Protein AF-A0A1T4YNN3-F1 (afdb_monomer)

Nearest PDB structures (foldseek):
  5x87-assembly1_B  TM=3.270E-01  e=7.327E-01  Klebsiella pneumoniae
  2odm-assembly1_A  TM=3.969E-01  e=1.858E+00  Staphylococcus aureus subsp. aureus MW2
  6ivm-assembly1_D  TM=3.379E-01  e=1.199E+00  Klebsiella pneumoniae

Foldseek 3Di:
DVLVVLLQVCQLPPLLVVDDPVSVVQLVVVCVVPVGSSSVVPDFPLSSLLCLLVCLDLVNADPDPVVSVVSLCVSVVSLVVCVVVVSDDPVSSVSSVVSNVVSVPDPNPPPDDD

Solvent-accessible surface area (backbone atoms only — not comparable to full-atom values): 6757 Å² total; per-residue (Å²): 128,65,63,60,59,50,51,55,45,44,47,67,67,54,46,50,82,73,49,54,74,68,57,39,52,52,52,58,53,45,42,75,79,47,75,68,65,49,54,74,71,74,46,56,60,52,62,51,46,70,49,45,52,62,58,65,35,77,95,60,46,56,91,52,68,66,63,36,50,52,48,50,52,50,48,53,50,50,51,48,49,39,47,76,69,67,56,36,54,72,68,58,49,53,53,39,52,56,48,41,54,55,55,71,70,51,73,79,80,76,72,79,83,125

Radius of gyration: 15.08 Å; Cα contacts (8 Å, |Δi|>4): 78; chains: 1; bounding box: 35×29×48 Å

Sequence (114 aa):
MYIDKRLRRYLESDVPGRLCGECNALIAAERQFNPYDVVARLFDARVLLANLPGFLMPDHLPADALPRRTQFEVVRGLGRMLAEDDLVCEGDYRAFEAALARVVQRPPNRGRRR

pLDDT: mean 88.68, std 12.69, range [43.22, 97.38]

Structure (mmCIF, N/CA/C/O backbone):
data_AF-A0A1T4YNN3-F1
#
_entry.id   AF-A0A1T4YNN3-F1
#
loop_
_atom_site.group_PDB
_atom_site.id
_atom_site.type_symbol
_atom_site.label_atom_id
_atom_site.label_alt_id
_atom_site.label_comp_id
_atom_site.label_asym_id
_atom_site.label_entity_id
_atom_site.label_seq_id
_atom_site.pdbx_PDB_ins_code
_atom_site.Cartn_x
_atom_site.Cartn_y
_atom_site.Cartn_z
_atom_site.occupancy
_atom_site.B_iso_or_equiv
_atom_site.auth_seq_id
_atom_site.auth_comp_id
_atom_site.auth_asym_id
_atom_site.auth_atom_id
_atom_site.pdbx_PDB_model_num
ATOM 1 N N . MET A 1 1 ? 11.167 12.376 -6.708 1.00 61.00 1 MET A N 1
ATOM 2 C CA . MET A 1 1 ? 9.741 12.676 -6.425 1.00 61.00 1 MET A CA 1
ATOM 3 C C . MET A 1 1 ? 8.730 12.008 -7.389 1.00 61.00 1 MET A C 1
ATOM 5 O O . MET A 1 1 ? 7.575 12.408 -7.415 1.00 61.00 1 MET A O 1
ATOM 9 N N . TYR A 1 2 ? 9.115 10.982 -8.171 1.00 83.12 2 TYR A N 1
ATOM 10 C CA . TYR A 1 2 ? 8.216 10.270 -9.109 1.00 83.12 2 TYR A CA 1
ATOM 11 C C . TYR A 1 2 ? 7.593 8.994 -8.510 1.00 83.12 2 TYR A C 1
ATOM 13 O O . TYR A 1 2 ? 6.435 8.684 -8.777 1.00 83.12 2 TYR A O 1
ATOM 21 N N . ILE A 1 3 ? 8.343 8.281 -7.662 1.00 86.81 3 ILE A N 1
ATOM 22 C CA . ILE A 1 3 ? 7.880 7.043 -7.018 1.00 86.81 3 ILE A CA 1
ATOM 23 C C . ILE A 1 3 ? 6.781 7.309 -5.982 1.00 86.81 3 ILE A C 1
ATOM 25 O O . ILE A 1 3 ? 5.809 6.570 -5.966 1.00 86.81 3 ILE A O 1
ATOM 29 N N . ASP A 1 4 ? 6.868 8.394 -5.205 1.00 88.38 4 ASP A N 1
ATOM 30 C CA . ASP A 1 4 ? 5.817 8.800 -4.253 1.00 88.38 4 ASP A CA 1
ATOM 31 C C . ASP A 1 4 ? 4.452 8.984 -4.943 1.00 88.38 4 ASP A C 1
ATOM 33 O O . ASP A 1 4 ? 3.476 8.339 -4.572 1.00 88.38 4 ASP A O 1
ATOM 37 N N . LYS A 1 5 ? 4.395 9.753 -6.041 1.00 90.62 5 LYS A N 1
ATOM 38 C CA . LYS A 1 5 ? 3.157 9.924 -6.824 1.00 90.62 5 LYS A CA 1
ATOM 39 C C . LYS A 1 5 ? 2.599 8.598 -7.349 1.00 90.62 5 LYS A C 1
ATOM 41 O O . LYS A 1 5 ? 1.384 8.426 -7.412 1.00 90.62 5 LYS A O 1
ATOM 46 N N . ARG A 1 6 ? 3.471 7.665 -7.748 1.00 92.44 6 ARG A N 1
ATOM 47 C CA . ARG A 1 6 ? 3.060 6.325 -8.199 1.00 92.44 6 ARG A CA 1
ATOM 48 C C . ARG A 1 6 ? 2.545 5.469 -7.051 1.00 92.44 6 ARG A C 1
ATOM 50 O O . ARG A 1 6 ? 1.555 4.776 -7.247 1.00 92.44 6 ARG A O 1
ATOM 57 N N . LEU A 1 7 ? 3.188 5.538 -5.888 1.00 93.88 7 LEU A N 1
ATOM 58 C CA . LEU A 1 7 ? 2.766 4.822 -4.692 1.00 93.88 7 LEU A CA 1
ATOM 59 C C . LEU A 1 7 ? 1.393 5.317 -4.235 1.00 93.88 7 LEU A C 1
ATOM 61 O O . LEU A 1 7 ? 0.491 4.508 -4.070 1.00 93.88 7 LEU A O 1
ATOM 65 N N . ARG A 1 8 ? 1.197 6.636 -4.137 1.00 92.69 8 ARG A N 1
ATOM 66 C CA . ARG A 1 8 ? -0.107 7.236 -3.811 1.00 92.69 8 ARG A CA 1
ATOM 67 C C . ARG A 1 8 ? -1.188 6.817 -4.795 1.00 92.69 8 ARG A C 1
ATOM 69 O O . ARG A 1 8 ? -2.260 6.400 -4.382 1.00 92.69 8 ARG A O 1
ATOM 76 N N . ARG A 1 9 ? -0.888 6.856 -6.099 1.00 93.62 9 ARG A N 1
ATOM 77 C CA . ARG A 1 9 ? -1.821 6.363 -7.118 1.00 93.62 9 ARG A CA 1
ATOM 78 C C . ARG A 1 9 ? -2.181 4.901 -6.875 1.00 93.62 9 ARG A C 1
ATOM 80 O O . ARG A 1 9 ? -3.360 4.609 -6.813 1.00 93.62 9 ARG A O 1
ATOM 87 N N . TYR A 1 10 ? -1.190 4.029 -6.706 1.00 94.69 10 TYR A N 1
ATOM 88 C CA . TYR A 1 10 ? -1.402 2.606 -6.434 1.00 94.69 10 TYR A CA 1
ATOM 89 C C . TYR A 1 10 ? -2.286 2.372 -5.199 1.00 94.69 10 TYR A C 1
ATOM 91 O O . TYR A 1 10 ? -3.220 1.571 -5.254 1.00 94.69 10 TYR A O 1
ATOM 99 N N . LEU A 1 11 ? -2.026 3.098 -4.107 1.00 94.44 11 LEU A N 1
ATOM 100 C CA . LEU A 1 11 ? -2.843 3.027 -2.897 1.00 94.44 11 LEU A CA 1
ATOM 101 C C . LEU A 1 11 ? -4.292 3.445 -3.173 1.00 94.44 11 LEU A C 1
ATOM 103 O O . LEU A 1 11 ? -5.203 2.801 -2.679 1.00 94.44 11 LEU A O 1
ATOM 107 N N . GLU A 1 12 ? -4.526 4.464 -3.997 1.00 93.31 12 GLU A N 1
ATOM 108 C CA . GLU A 1 12 ? -5.879 4.956 -4.280 1.00 93.31 12 GLU A CA 1
ATOM 109 C C . GLU A 1 12 ? -6.631 4.175 -5.370 1.00 93.31 12 GLU A C 1
ATOM 111 O O . GLU A 1 12 ? -7.865 4.133 -5.345 1.00 93.31 12 GLU A O 1
ATOM 116 N N . SER A 1 13 ? -5.936 3.563 -6.334 1.00 91.38 13 SER A N 1
ATOM 117 C CA . SER A 1 13 ? -6.570 2.854 -7.454 1.00 91.38 13 SER A CA 1
ATOM 118 C C . SER A 1 13 ? -6.693 1.350 -7.245 1.00 91.38 13 SER A C 1
ATOM 120 O O . SER A 1 13 ? -7.739 0.782 -7.549 1.00 91.38 13 SER A O 1
ATOM 122 N N . ASP A 1 14 ? -5.649 0.698 -6.736 1.00 92.12 14 ASP A N 1
ATOM 123 C CA . ASP A 1 14 ? -5.534 -0.764 -6.788 1.00 92.12 14 ASP A CA 1
ATOM 124 C C . ASP A 1 14 ? -5.818 -1.432 -5.446 1.00 92.12 14 ASP A C 1
ATOM 126 O O . ASP A 1 14 ? -6.407 -2.514 -5.404 1.00 92.12 14 ASP A O 1
ATOM 130 N N . VAL A 1 15 ? -5.423 -0.796 -4.339 1.00 91.38 15 VAL A N 1
ATOM 131 C CA . VAL A 1 15 ? -5.654 -1.338 -2.993 1.00 91.38 15 VAL A CA 1
ATOM 132 C C . VAL A 1 15 ? -7.141 -1.499 -2.665 1.00 91.38 15 VAL A C 1
ATOM 134 O O . VAL A 1 15 ? -7.478 -2.571 -2.165 1.00 91.38 15 VAL A O 1
ATOM 137 N N . PRO A 1 16 ? -8.058 -0.558 -2.984 1.00 92.25 16 PRO A N 1
ATOM 138 C CA . PRO A 1 16 ? -9.481 -0.729 -2.676 1.00 92.25 16 PRO A CA 1
ATOM 139 C C . PRO A 1 16 ? -10.048 -2.046 -3.233 1.00 92.25 16 PRO A C 1
ATOM 141 O O . PRO A 1 16 ? -10.695 -2.810 -2.518 1.00 92.25 16 PRO A O 1
ATOM 144 N N . GLY A 1 17 ? -9.680 -2.404 -4.470 1.00 87.75 17 GLY A N 1
ATOM 145 C CA . GLY A 1 17 ? -10.107 -3.654 -5.111 1.00 87.75 17 GLY A CA 1
ATOM 146 C C . GLY A 1 17 ? -9.609 -4.940 -4.436 1.00 87.75 17 GLY A C 1
ATOM 147 O O . GLY A 1 17 ? -10.066 -6.025 -4.787 1.00 87.75 17 GLY A O 1
ATOM 148 N N . ARG A 1 18 ? -8.679 -4.839 -3.480 1.00 86.44 18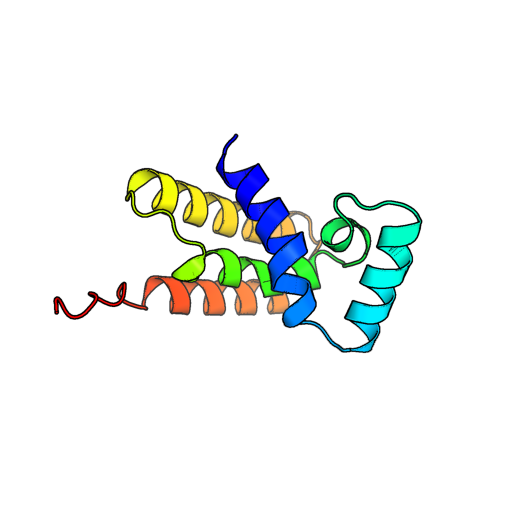 ARG A N 1
ATOM 149 C CA . ARG A 1 18 ? -8.124 -5.962 -2.705 1.00 86.44 18 ARG A CA 1
ATOM 150 C C . ARG A 1 18 ? -8.631 -6.002 -1.265 1.00 86.44 18 ARG A C 1
ATOM 152 O O . ARG A 1 18 ? -8.351 -6.965 -0.554 1.00 86.44 18 ARG A O 1
ATOM 159 N N . LEU A 1 19 ? -9.346 -4.966 -0.832 1.00 88.38 19 LEU A N 1
ATOM 160 C CA . LEU A 1 19 ? -9.941 -4.886 0.494 1.00 88.38 19 LEU A CA 1
ATOM 161 C C . LEU A 1 19 ? -11.354 -5.479 0.508 1.00 88.38 19 LEU A C 1
ATOM 163 O O . LEU A 1 19 ? -11.950 -5.796 -0.522 1.00 88.38 19 LEU A O 1
ATOM 167 N N . CYS A 1 20 ? -11.895 -5.626 1.715 1.00 87.19 20 CYS A N 1
ATOM 168 C CA . CYS A 1 20 ? -13.240 -6.132 1.938 1.00 87.19 20 CYS A CA 1
ATOM 169 C C . CYS A 1 20 ? -14.329 -5.215 1.337 1.00 87.19 20 CYS A C 1
ATOM 171 O O . CYS A 1 20 ? -14.108 -4.026 1.104 1.00 87.19 20 CYS A O 1
ATOM 173 N N . GLY A 1 21 ? -15.534 -5.747 1.105 1.00 88.88 21 GLY A N 1
ATOM 174 C CA . GLY A 1 21 ? -16.653 -4.961 0.561 1.00 88.88 21 GLY A CA 1
ATOM 175 C C . GLY A 1 21 ? -17.025 -3.753 1.432 1.00 88.88 21 GLY A C 1
ATOM 176 O O . GLY A 1 21 ? -17.222 -2.655 0.919 1.00 88.88 21 GLY A O 1
ATOM 177 N N . GLU A 1 22 ? -17.027 -3.927 2.754 1.00 91.44 22 GLU A N 1
ATOM 178 C CA . GLU A 1 22 ? -17.285 -2.851 3.723 1.00 91.44 22 GLU A CA 1
ATOM 179 C C . GLU A 1 22 ? -16.196 -1.769 3.684 1.00 91.44 22 GLU A C 1
ATOM 181 O O . GLU A 1 22 ? -16.487 -0.576 3.698 1.00 91.44 22 GLU A O 1
ATOM 186 N N . CYS A 1 23 ? -14.938 -2.187 3.532 1.00 91.50 23 CYS A N 1
ATOM 187 C CA . CYS A 1 23 ? -13.781 -1.315 3.383 1.00 91.50 23 CYS A CA 1
ATOM 188 C C . CYS A 1 23 ? -13.948 -0.399 2.155 1.00 91.50 23 CYS A C 1
ATOM 190 O O . CYS A 1 23 ? -13.672 0.798 2.212 1.00 91.50 23 CYS A O 1
ATOM 192 N N . ASN A 1 24 ? -14.457 -0.950 1.049 1.00 91.56 24 ASN A N 1
ATOM 193 C CA . ASN A 1 24 ? -14.743 -0.197 -0.171 1.00 91.56 24 ASN A CA 1
ATOM 194 C C . ASN A 1 24 ? -15.902 0.789 -0.011 1.00 91.56 24 ASN A C 1
ATOM 196 O O . ASN A 1 24 ? -15.824 1.902 -0.531 1.00 91.56 24 ASN A O 1
ATOM 200 N N . ALA A 1 25 ? -16.950 0.412 0.724 1.00 92.62 25 ALA A N 1
ATOM 201 C CA . ALA A 1 25 ? -18.041 1.327 1.046 1.00 92.62 25 ALA A CA 1
ATOM 202 C C . ALA A 1 25 ? -17.542 2.517 1.884 1.00 92.62 25 ALA A C 1
ATOM 204 O O . ALA A 1 25 ? -17.896 3.658 1.590 1.00 92.62 25 ALA A O 1
ATOM 205 N N . LEU A 1 26 ? -16.659 2.268 2.858 1.00 93.69 26 LEU A N 1
ATOM 206 C CA . LEU A 1 26 ? -16.047 3.321 3.671 1.00 93.69 26 LEU A CA 1
ATOM 207 C C . LEU A 1 26 ? -15.169 4.263 2.832 1.00 93.69 26 LEU A C 1
ATOM 209 O O . LEU A 1 26 ? -15.295 5.479 2.944 1.00 93.69 26 LEU A O 1
ATOM 213 N N . ILE A 1 27 ? -14.338 3.720 1.936 1.00 94.00 27 ILE A N 1
ATOM 214 C CA . ILE A 1 27 ? -13.539 4.522 0.992 1.00 94.00 27 ILE A CA 1
ATOM 215 C C . ILE A 1 27 ? -14.446 5.383 0.104 1.00 94.00 27 ILE A C 1
ATOM 217 O O . ILE A 1 27 ? -14.165 6.562 -0.111 1.00 94.00 27 ILE A O 1
ATOM 221 N N . ALA A 1 28 ? -15.531 4.809 -0.425 1.00 93.31 28 ALA A N 1
ATOM 222 C CA . ALA A 1 28 ? -16.474 5.534 -1.270 1.00 93.31 28 ALA A CA 1
ATOM 223 C C . ALA A 1 28 ? -17.170 6.671 -0.509 1.00 93.31 28 ALA A C 1
ATOM 225 O O . ALA A 1 28 ? -17.348 7.748 -1.076 1.00 93.31 28 ALA A O 1
ATOM 226 N N . ALA A 1 29 ? -17.520 6.447 0.759 1.00 94.12 29 ALA A N 1
ATOM 227 C CA . ALA A 1 29 ? -18.098 7.466 1.626 1.00 94.12 29 ALA A CA 1
ATOM 228 C C . ALA A 1 29 ? -17.096 8.595 1.918 1.00 94.12 29 ALA A C 1
ATOM 230 O O . ALA A 1 29 ? -17.410 9.758 1.678 1.00 94.12 29 ALA A O 1
ATOM 231 N N . GLU A 1 30 ? -15.870 8.278 2.344 1.00 94.75 30 GLU A N 1
ATOM 232 C CA . GLU A 1 30 ? -14.853 9.299 2.641 1.00 94.75 30 GLU A CA 1
ATOM 233 C C . GLU A 1 30 ? -14.505 10.168 1.435 1.00 94.75 30 GLU A C 1
ATOM 235 O O . GLU A 1 30 ? -14.341 11.380 1.571 1.00 94.75 30 GLU A O 1
ATOM 240 N N . ARG A 1 31 ? -14.474 9.584 0.232 1.00 94.44 31 ARG A N 1
ATOM 241 C CA . ARG A 1 31 ? -14.229 10.333 -1.010 1.00 94.44 31 ARG A CA 1
ATOM 242 C C . ARG A 1 31 ? -15.251 11.438 -1.270 1.00 94.44 31 ARG A C 1
ATOM 244 O O . ARG A 1 31 ? -14.922 12.381 -1.986 1.00 94.44 31 ARG A O 1
ATOM 251 N N . GLN A 1 32 ? -16.458 11.345 -0.706 1.00 94.94 32 GLN A N 1
ATOM 252 C CA . GLN A 1 32 ? -17.467 12.404 -0.810 1.00 94.94 32 GLN A CA 1
ATOM 253 C C . GLN A 1 32 ? -17.103 13.635 0.029 1.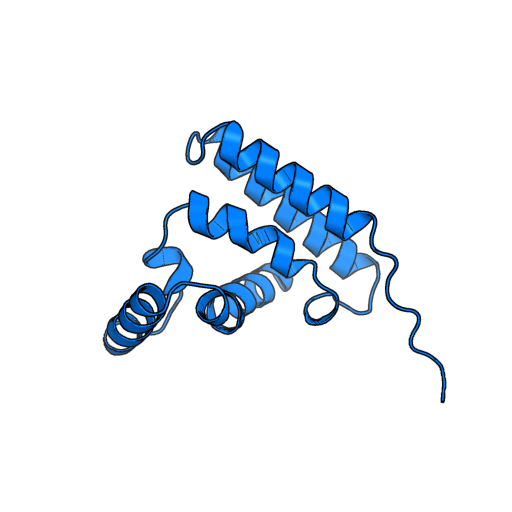00 94.94 32 GLN A C 1
ATOM 255 O O . GLN A 1 32 ? -17.481 14.747 -0.332 1.00 94.94 32 GLN A O 1
ATOM 260 N N . PHE A 1 33 ? -16.354 13.450 1.119 1.00 93.50 33 PHE A N 1
ATOM 261 C CA . PHE A 1 33 ? -15.932 14.527 2.014 1.00 93.50 33 PHE A CA 1
ATOM 262 C C . PHE A 1 33 ? -14.538 15.051 1.665 1.00 93.50 33 PHE A C 1
ATOM 264 O O . PHE A 1 33 ? -14.329 16.262 1.589 1.00 93.50 33 PHE A O 1
ATOM 271 N N . ASN A 1 34 ? -13.577 14.153 1.439 1.00 92.06 34 ASN A N 1
ATOM 272 C CA . ASN A 1 34 ? -12.229 14.491 0.998 1.00 92.06 34 ASN A CA 1
ATOM 273 C C . ASN A 1 34 ? -11.705 13.420 0.026 1.00 92.06 34 ASN A C 1
ATOM 275 O O . ASN A 1 34 ? -11.505 12.278 0.435 1.00 92.06 34 ASN A O 1
ATOM 279 N N . PRO A 1 35 ? -11.434 13.763 -1.246 1.00 89.00 35 PRO A N 1
ATOM 280 C CA . PRO A 1 35 ? -11.037 12.781 -2.251 1.00 89.00 35 PRO A CA 1
ATOM 281 C C . PRO A 1 35 ? -9.549 12.393 -2.211 1.00 89.00 35 PRO A C 1
ATOM 283 O O . PRO A 1 35 ? -9.139 11.529 -2.986 1.00 89.00 35 PRO A O 1
ATOM 286 N N . TYR A 1 36 ? -8.726 13.026 -1.371 1.00 89.75 36 TYR A N 1
ATOM 287 C CA . TYR A 1 36 ? -7.270 12.859 -1.396 1.00 89.75 36 TYR A CA 1
ATOM 288 C C . TYR A 1 36 ? -6.755 11.960 -0.271 1.00 89.75 36 TYR A C 1
ATOM 290 O O . TYR A 1 36 ? -7.172 12.096 0.878 1.00 89.75 36 TYR A O 1
ATOM 298 N N . ASP A 1 37 ? -5.797 11.088 -0.613 1.00 89.94 37 ASP A N 1
ATOM 299 C CA . ASP A 1 37 ? -5.085 10.190 0.311 1.00 89.94 37 ASP A CA 1
ATOM 300 C C . ASP A 1 37 ? -6.025 9.395 1.244 1.00 89.94 37 ASP A C 1
ATOM 302 O O . ASP A 1 37 ? -5.718 9.146 2.412 1.00 89.94 37 ASP A O 1
ATOM 306 N N . VAL A 1 38 ? -7.200 9.017 0.733 1.00 94.00 38 VAL A N 1
ATOM 307 C CA . VAL A 1 38 ? -8.276 8.368 1.489 1.00 94.00 38 VAL A CA 1
ATOM 308 C C . VAL A 1 38 ? -7.809 7.056 2.095 1.00 94.00 38 VAL A C 1
ATOM 310 O O . VAL A 1 38 ? -8.059 6.814 3.273 1.00 94.00 38 VAL A O 1
ATOM 313 N N . VAL A 1 39 ? -7.087 6.232 1.337 1.00 93.19 39 VAL A N 1
ATOM 314 C CA . VAL A 1 39 ? -6.605 4.935 1.830 1.00 93.19 39 VAL A CA 1
ATOM 315 C C . VAL A 1 39 ? -5.566 5.126 2.935 1.00 93.19 39 VAL A C 1
ATOM 317 O O . VAL A 1 39 ? -5.630 4.454 3.958 1.00 93.19 39 VAL A O 1
ATOM 320 N N . ALA A 1 40 ? -4.650 6.083 2.782 1.00 91.25 40 ALA A N 1
ATOM 321 C CA . ALA A 1 40 ? -3.642 6.365 3.805 1.00 91.25 40 ALA A CA 1
ATOM 322 C C . ALA A 1 40 ? -4.232 6.994 5.080 1.00 91.25 40 ALA A C 1
ATOM 324 O O . ALA A 1 40 ? -3.664 6.842 6.156 1.00 91.25 40 ALA A O 1
ATOM 325 N N . ARG A 1 41 ? -5.357 7.707 4.965 1.00 92.62 41 ARG A N 1
ATOM 326 C CA . ARG A 1 41 ? -6.079 8.300 6.100 1.00 92.62 41 ARG A CA 1
ATOM 327 C C . ARG A 1 41 ? -6.964 7.302 6.842 1.00 92.62 41 ARG A C 1
ATOM 329 O O . ARG A 1 41 ? -7.100 7.410 8.054 1.00 92.62 41 ARG A O 1
ATOM 336 N N . LEU A 1 42 ? -7.630 6.411 6.108 1.00 94.12 42 LEU A N 1
ATOM 337 C CA . LEU A 1 42 ? -8.634 5.502 6.663 1.00 94.12 42 LEU A CA 1
ATOM 338 C C . LEU A 1 42 ? -8.034 4.270 7.323 1.00 94.12 42 LEU A C 1
ATOM 340 O O . LEU A 1 42 ? -8.612 3.748 8.274 1.00 94.12 42 LEU A O 1
ATOM 344 N N . PHE A 1 43 ? -6.933 3.767 6.775 1.00 93.31 43 PHE A N 1
ATOM 345 C CA . PHE A 1 43 ? -6.383 2.488 7.185 1.00 93.31 43 PHE A CA 1
ATOM 346 C C . PHE A 1 43 ? -5.094 2.664 7.972 1.00 93.31 43 PHE A C 1
ATOM 348 O O . PHE A 1 43 ? -4.298 3.567 7.721 1.00 93.31 43 PHE A O 1
ATOM 355 N N . ASP A 1 44 ? -4.900 1.764 8.929 1.00 93.12 44 ASP A N 1
ATOM 356 C CA . ASP A 1 44 ? -3.717 1.747 9.771 1.00 93.12 44 ASP A CA 1
ATOM 357 C C . ASP A 1 44 ? -2.452 1.309 9.009 1.00 93.12 44 ASP A C 1
ATOM 359 O O . ASP A 1 44 ? -2.477 0.815 7.873 1.00 93.12 44 ASP A O 1
ATOM 363 N N . ALA A 1 45 ? -1.310 1.472 9.676 1.00 94.38 45 ALA A N 1
ATOM 364 C CA . ALA A 1 45 ? -0.008 1.089 9.148 1.00 94.38 45 ALA A CA 1
ATOM 365 C C . ALA A 1 45 ? 0.070 -0.396 8.762 1.00 94.38 45 ALA A C 1
ATOM 367 O O . ALA A 1 45 ? 0.771 -0.738 7.810 1.00 94.38 45 ALA A O 1
ATOM 368 N N . ARG A 1 46 ? -0.668 -1.279 9.445 1.00 94.94 46 ARG A N 1
ATOM 369 C CA . ARG A 1 46 ? -0.674 -2.720 9.173 1.00 94.94 46 ARG A CA 1
ATOM 370 C C . ARG A 1 46 ? -1.326 -3.030 7.830 1.00 94.94 46 ARG A C 1
ATOM 372 O O . ARG A 1 46 ? -0.767 -3.793 7.038 1.00 94.94 46 ARG A O 1
ATOM 379 N N . VAL A 1 47 ? -2.474 -2.424 7.537 1.00 93.31 47 VAL A N 1
ATOM 380 C CA . VAL A 1 47 ? -3.148 -2.574 6.238 1.00 93.31 47 VAL A CA 1
ATOM 381 C C . VAL A 1 47 ? -2.288 -1.998 5.117 1.00 93.31 47 VAL A C 1
ATOM 383 O O . VAL A 1 47 ? -2.159 -2.624 4.058 1.00 93.31 47 VAL A O 1
ATOM 386 N N . LEU A 1 48 ? -1.661 -0.839 5.341 1.00 93.94 48 LEU A N 1
ATOM 387 C CA . LEU A 1 48 ? -0.754 -0.237 4.365 1.00 93.94 48 LEU A CA 1
ATOM 388 C C . LEU A 1 48 ? 0.450 -1.152 4.103 1.00 93.94 48 LEU A C 1
ATOM 390 O O . LEU A 1 48 ? 0.712 -1.488 2.945 1.00 93.94 48 LEU A O 1
ATOM 394 N N . LEU A 1 49 ? 1.113 -1.638 5.158 1.00 96.38 49 LEU A N 1
ATOM 395 C CA . LEU A 1 49 ? 2.247 -2.560 5.079 1.00 96.38 49 LEU A CA 1
ATOM 396 C C . LEU A 1 49 ? 1.899 -3.826 4.288 1.00 96.38 49 LEU A C 1
ATOM 398 O O . LEU A 1 49 ? 2.642 -4.210 3.384 1.00 96.38 49 LEU A O 1
ATOM 402 N N . ALA A 1 50 ? 0.754 -4.448 4.575 1.00 95.44 50 ALA A N 1
ATOM 403 C CA . ALA A 1 50 ? 0.314 -5.667 3.898 1.00 95.44 50 ALA A CA 1
ATOM 404 C C . ALA A 1 50 ? 0.119 -5.475 2.381 1.00 95.44 50 ALA A C 1
ATOM 406 O O . ALA A 1 50 ? 0.287 -6.416 1.603 1.00 95.44 50 ALA A O 1
ATOM 407 N N . ASN A 1 51 ? -0.203 -4.255 1.945 1.00 95.31 51 ASN A N 1
ATOM 408 C CA . ASN A 1 51 ? -0.447 -3.933 0.541 1.00 95.31 51 ASN A CA 1
ATOM 409 C C . ASN A 1 51 ? 0.786 -3.395 -0.199 1.00 95.31 51 ASN A C 1
ATOM 411 O O . ASN A 1 51 ? 0.804 -3.427 -1.434 1.00 95.31 51 ASN A O 1
ATOM 415 N N . LEU A 1 52 ? 1.826 -2.940 0.507 1.00 95.38 52 LEU A N 1
ATOM 416 C CA . LEU A 1 52 ? 3.044 -2.391 -0.098 1.00 95.38 52 LEU A CA 1
ATOM 417 C C . LEU A 1 52 ? 3.743 -3.339 -1.098 1.00 95.38 52 LEU A C 1
ATOM 419 O O . LEU A 1 52 ? 4.114 -2.866 -2.176 1.00 95.38 52 LEU A O 1
ATOM 423 N N . PRO A 1 53 ? 3.890 -4.660 -0.849 1.00 95.38 53 PRO A N 1
ATOM 424 C CA . PRO A 1 53 ? 4.534 -5.569 -1.803 1.00 95.38 53 PRO A CA 1
ATOM 425 C C . PRO A 1 53 ? 3.827 -5.626 -3.160 1.00 95.38 53 PRO A C 1
ATOM 427 O O . PRO A 1 53 ? 4.465 -5.829 -4.192 1.00 95.38 53 PRO A O 1
ATOM 430 N N . GLY A 1 54 ? 2.512 -5.396 -3.184 1.00 93.81 54 GLY A N 1
ATOM 431 C CA . GLY A 1 54 ? 1.745 -5.357 -4.421 1.00 93.81 54 GLY A CA 1
ATOM 432 C C . GLY A 1 54 ? 2.159 -4.213 -5.350 1.00 93.81 54 GLY A C 1
ATOM 433 O O . GLY A 1 54 ? 2.015 -4.354 -6.560 1.00 93.81 54 GLY A O 1
ATOM 434 N N . PHE A 1 55 ? 2.764 -3.141 -4.830 1.00 95.12 55 PHE A N 1
ATOM 435 C CA . PHE A 1 55 ? 3.325 -2.062 -5.645 1.00 95.12 55 PHE A CA 1
ATOM 436 C C . PHE A 1 55 ? 4.533 -2.519 -6.476 1.00 95.12 55 PHE A C 1
ATOM 438 O O . PHE A 1 55 ? 4.932 -1.840 -7.415 1.00 95.12 55 PHE A O 1
ATOM 445 N N . LEU A 1 56 ? 5.121 -3.675 -6.169 1.00 93.50 56 LEU A N 1
ATOM 446 C CA . LEU A 1 56 ? 6.230 -4.265 -6.920 1.00 93.50 56 LEU A CA 1
ATOM 447 C C . LEU A 1 56 ? 5.764 -5.308 -7.950 1.00 93.50 56 LEU A C 1
ATOM 449 O O . LEU A 1 56 ? 6.591 -5.973 -8.573 1.00 93.50 56 LEU A O 1
ATOM 453 N N . MET A 1 57 ? 4.453 -5.462 -8.147 1.00 90.25 57 MET A N 1
ATOM 454 C CA . MET A 1 57 ? 3.905 -6.352 -9.170 1.00 90.25 57 MET A CA 1
ATOM 455 C C . MET A 1 57 ? 4.185 -5.829 -10.587 1.00 90.25 57 MET A C 1
ATOM 457 O O . MET A 1 57 ? 4.286 -4.615 -10.774 1.00 90.25 57 MET A O 1
ATOM 461 N N . PRO A 1 58 ? 4.274 -6.715 -11.603 1.00 87.75 58 PRO A N 1
ATOM 462 C CA . PRO A 1 58 ? 4.649 -6.343 -12.969 1.00 87.75 58 PRO A CA 1
ATOM 463 C C . PRO A 1 58 ? 3.878 -5.151 -13.549 1.00 87.75 58 PRO A C 1
ATOM 465 O O . PRO A 1 58 ? 4.498 -4.283 -14.157 1.00 87.75 58 PRO A O 1
ATOM 468 N N . ASP A 1 59 ? 2.573 -5.062 -13.287 1.00 88.69 59 ASP A N 1
ATOM 469 C CA . ASP A 1 59 ? 1.699 -3.994 -13.798 1.00 88.69 59 ASP A CA 1
ATOM 470 C C . ASP A 1 59 ? 2.042 -2.604 -13.230 1.00 88.69 59 ASP A C 1
ATOM 472 O O . ASP A 1 59 ? 1.698 -1.574 -13.811 1.00 88.69 59 ASP A O 1
ATOM 476 N N . HIS A 1 60 ? 2.767 -2.558 -12.110 1.00 90.44 60 HIS A N 1
ATOM 477 C CA . HIS A 1 60 ? 3.183 -1.330 -11.435 1.00 90.44 60 HIS A CA 1
ATOM 478 C C . HIS A 1 60 ? 4.689 -1.078 -11.514 1.00 90.44 60 HIS A C 1
ATOM 480 O O . HIS A 1 60 ? 5.153 -0.044 -11.017 1.00 90.44 60 HIS A O 1
ATOM 486 N N . LEU A 1 61 ? 5.470 -1.971 -12.130 1.00 90.00 61 LEU A N 1
ATOM 487 C CA . LEU A 1 61 ? 6.913 -1.799 -12.260 1.00 90.00 61 LEU A CA 1
ATOM 488 C C . LEU A 1 61 ? 7.260 -0.885 -13.449 1.00 90.00 61 LEU A C 1
ATOM 490 O O . LEU A 1 61 ? 6.719 -1.032 -14.542 1.00 90.00 61 LEU A O 1
ATOM 494 N N . PRO A 1 62 ? 8.185 0.074 -13.277 1.00 88.19 62 PRO A N 1
ATOM 495 C CA . PRO A 1 62 ? 8.774 0.796 -14.399 1.00 88.19 62 PRO A CA 1
ATOM 496 C C . PRO A 1 62 ? 9.474 -0.153 -15.385 1.00 88.19 62 PRO A C 1
ATOM 498 O O . PRO A 1 62 ? 10.011 -1.185 -14.986 1.00 88.19 62 PRO A O 1
ATOM 501 N N . ALA A 1 63 ? 9.537 0.215 -16.666 1.00 86.56 63 ALA A N 1
ATOM 502 C CA . ALA A 1 63 ? 10.311 -0.547 -17.650 1.00 86.56 63 ALA A CA 1
ATOM 503 C C . ALA A 1 63 ? 11.824 -0.465 -17.370 1.00 86.56 63 ALA A C 1
ATOM 505 O O . ALA A 1 63 ? 12.550 -1.455 -17.480 1.00 86.56 63 ALA A O 1
ATOM 506 N N . ASP A 1 64 ? 12.294 0.705 -16.938 1.00 87.88 64 ASP A N 1
ATOM 507 C CA . ASP A 1 64 ? 13.709 0.967 -16.694 1.00 87.88 64 ASP A CA 1
ATOM 508 C C . ASP A 1 64 ? 14.208 0.322 -15.395 1.00 87.88 64 ASP A C 1
ATOM 510 O O . ASP A 1 64 ? 13.499 0.221 -14.390 1.00 87.88 64 ASP A O 1
ATOM 514 N N . ALA A 1 65 ? 15.461 -0.135 -15.396 1.00 86.88 65 ALA A N 1
ATOM 515 C CA . ALA A 1 65 ? 16.062 -0.808 -14.241 1.00 86.88 65 ALA A CA 1
ATOM 516 C C . ALA A 1 65 ? 16.256 0.130 -13.035 1.00 86.88 65 ALA A C 1
ATOM 518 O O . ALA A 1 65 ? 16.000 -0.267 -11.899 1.00 86.88 65 ALA A O 1
ATOM 519 N N . LEU A 1 66 ? 16.667 1.380 -13.274 1.00 89.00 66 LEU A N 1
ATOM 520 C CA . LEU A 1 66 ? 16.956 2.336 -12.203 1.00 89.00 66 LEU A CA 1
ATOM 521 C C . LEU A 1 66 ? 15.690 2.721 -11.405 1.00 89.00 66 LEU A C 1
ATOM 523 O O . LEU A 1 66 ? 15.691 2.516 -10.191 1.00 89.00 66 LEU A O 1
ATOM 527 N N . PRO A 1 67 ? 14.579 3.163 -12.027 1.00 89.44 67 PRO A N 1
ATOM 528 C CA . PRO A 1 67 ? 13.335 3.425 -11.305 1.00 89.44 67 PRO A CA 1
ATOM 529 C C .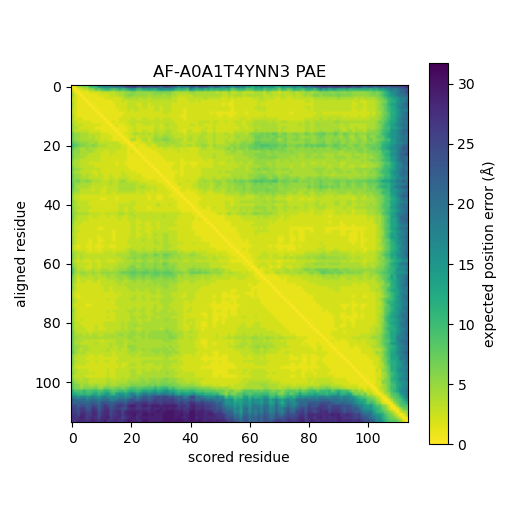 PRO A 1 67 ? 12.750 2.188 -10.614 1.00 89.44 67 PRO A C 1
ATOM 531 O O . PRO A 1 67 ? 12.179 2.326 -9.536 1.00 89.44 67 PRO A O 1
ATOM 534 N N . ARG A 1 68 ? 12.911 0.979 -11.182 1.00 90.50 68 ARG A N 1
ATOM 535 C CA . ARG A 1 68 ? 12.515 -0.274 -10.509 1.00 90.50 68 ARG A CA 1
ATOM 536 C C . ARG A 1 68 ? 13.277 -0.487 -9.210 1.00 90.50 68 ARG A C 1
ATOM 538 O O . ARG A 1 68 ? 12.663 -0.783 -8.190 1.00 90.50 68 ARG A O 1
ATOM 545 N N . ARG A 1 69 ? 14.599 -0.296 -9.237 1.00 90.94 69 ARG A N 1
ATOM 546 C CA . ARG A 1 69 ? 15.429 -0.382 -8.033 1.00 90.94 69 ARG A CA 1
ATOM 547 C C . ARG A 1 69 ? 15.001 0.656 -7.000 1.00 90.94 69 ARG A C 1
ATOM 549 O O . ARG A 1 69 ? 14.808 0.303 -5.846 1.00 90.94 69 ARG A O 1
ATOM 556 N N . THR A 1 70 ? 14.785 1.907 -7.408 1.00 92.75 70 THR A N 1
ATOM 557 C CA . THR A 1 70 ? 14.287 2.948 -6.495 1.00 92.75 70 THR A CA 1
ATOM 558 C C . THR A 1 70 ? 12.942 2.566 -5.881 1.00 92.75 70 THR A C 1
ATOM 560 O O . THR A 1 70 ? 12.750 2.749 -4.686 1.00 92.75 70 THR A O 1
ATOM 563 N N . GLN A 1 71 ? 12.021 2.012 -6.669 1.00 94.12 71 GLN A N 1
ATOM 564 C CA . GLN A 1 71 ? 10.720 1.561 -6.177 1.00 94.12 71 GLN A CA 1
ATOM 565 C C . GLN A 1 71 ? 10.855 0.451 -5.130 1.00 94.12 71 GLN A C 1
ATOM 567 O O . GLN A 1 71 ? 10.193 0.509 -4.097 1.00 94.12 71 GLN A O 1
ATOM 572 N N . PHE A 1 72 ? 11.748 -0.513 -5.3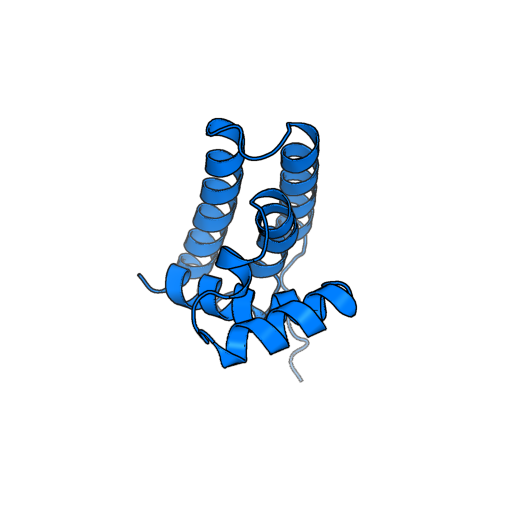65 1.00 94.25 72 PHE A N 1
ATOM 573 C CA . PHE A 1 72 ? 12.062 -1.567 -4.402 1.00 94.25 72 PHE A CA 1
ATOM 574 C C . PHE A 1 72 ? 12.621 -1.008 -3.087 1.00 94.25 72 PHE A C 1
ATOM 576 O O . PHE A 1 72 ? 12.100 -1.330 -2.022 1.00 94.25 72 PHE A O 1
ATOM 583 N N . GLU A 1 73 ? 13.629 -0.134 -3.154 1.00 94.56 73 GLU A N 1
ATOM 584 C CA . GLU A 1 73 ? 14.229 0.468 -1.953 1.00 94.56 73 GLU A CA 1
ATOM 585 C C . GLU A 1 73 ? 13.222 1.321 -1.172 1.00 94.56 73 GLU A C 1
ATOM 587 O O . GLU A 1 73 ? 13.231 1.300 0.054 1.00 94.56 73 GLU A O 1
ATOM 592 N N . VAL A 1 74 ? 12.314 2.027 -1.858 1.00 94.88 74 VAL A N 1
ATOM 593 C CA . VAL A 1 74 ? 11.231 2.777 -1.201 1.00 94.88 74 VAL A CA 1
ATOM 594 C C . VAL A 1 74 ? 10.302 1.836 -0.443 1.00 94.88 74 VAL A C 1
ATOM 596 O O . VAL A 1 74 ? 10.017 2.087 0.722 1.00 94.88 74 VAL A O 1
ATOM 599 N N . VAL A 1 75 ? 9.849 0.745 -1.066 1.00 95.88 75 VAL A N 1
ATOM 600 C CA . VAL A 1 75 ? 8.961 -0.216 -0.398 1.00 95.88 75 VAL A CA 1
ATOM 601 C C . VAL A 1 75 ? 9.646 -0.835 0.819 1.00 95.88 75 VAL A C 1
ATOM 603 O O . VAL A 1 75 ? 9.063 -0.856 1.901 1.00 95.88 75 VAL A O 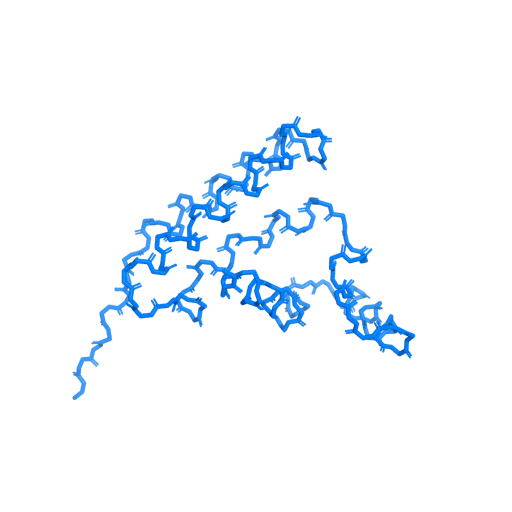1
ATOM 606 N N . ARG A 1 76 ? 10.891 -1.294 0.661 1.00 96.00 76 ARG A N 1
ATOM 607 C CA . ARG A 1 76 ? 11.677 -1.879 1.752 1.00 96.00 76 ARG A CA 1
ATOM 608 C C . ARG A 1 76 ? 11.910 -0.876 2.885 1.00 96.00 76 ARG A C 1
ATOM 610 O O . ARG A 1 76 ? 11.739 -1.221 4.050 1.00 96.00 76 ARG A O 1
ATOM 617 N N . GLY A 1 77 ? 12.274 0.359 2.545 1.00 96.44 77 GLY A N 1
ATOM 618 C CA . GLY A 1 77 ? 12.506 1.432 3.508 1.00 96.44 77 GLY A CA 1
ATOM 619 C C . GLY A 1 77 ? 11.250 1.804 4.292 1.00 96.44 77 GLY A C 1
ATOM 620 O O . GLY A 1 77 ? 11.325 1.950 5.506 1.00 96.44 77 GLY A O 1
ATOM 621 N N . LEU A 1 78 ? 10.093 1.886 3.627 1.00 95.69 78 LEU A N 1
ATOM 622 C CA . LEU A 1 78 ? 8.811 2.133 4.293 1.00 95.69 78 LEU A CA 1
ATOM 623 C C . LEU A 1 78 ? 8.440 0.996 5.244 1.00 95.69 78 LEU A C 1
ATOM 625 O O . LEU A 1 78 ? 8.070 1.260 6.380 1.00 95.69 78 LEU A O 1
ATOM 629 N N . GLY A 1 79 ? 8.574 -0.262 4.816 1.00 96.44 79 GLY A N 1
ATOM 630 C CA . GLY A 1 79 ? 8.272 -1.393 5.693 1.00 96.44 79 GLY A CA 1
ATOM 631 C C . GLY A 1 79 ? 9.156 -1.423 6.939 1.00 96.44 79 GLY A C 1
ATOM 632 O O . GLY A 1 79 ? 8.657 -1.648 8.037 1.00 96.44 79 GLY A O 1
ATOM 633 N N . ARG A 1 80 ? 10.452 -1.127 6.775 1.00 96.88 80 ARG A N 1
ATOM 634 C CA . ARG A 1 80 ? 11.395 -1.007 7.891 1.00 96.88 80 ARG A CA 1
ATOM 635 C C . ARG A 1 80 ? 11.032 0.144 8.831 1.00 96.88 80 ARG A C 1
ATOM 637 O O . ARG A 1 80 ? 10.989 -0.079 10.030 1.00 96.88 80 ARG A O 1
ATOM 644 N N . MET A 1 81 ? 10.738 1.327 8.290 1.00 96.94 81 MET A N 1
ATOM 645 C CA . MET A 1 81 ? 10.314 2.497 9.071 1.00 96.94 81 MET A CA 1
ATOM 646 C C . MET A 1 81 ? 9.092 2.175 9.935 1.00 96.94 81 MET A C 1
ATOM 648 O O . MET A 1 81 ? 9.112 2.427 11.130 1.00 96.94 81 MET A O 1
ATOM 652 N N . LEU A 1 82 ? 8.057 1.553 9.358 1.00 95.56 82 LEU A N 1
ATOM 653 C CA . LEU A 1 82 ? 6.845 1.203 10.107 1.00 95.56 82 LEU A CA 1
ATOM 654 C C . LEU A 1 82 ? 7.128 0.244 11.273 1.00 95.56 82 LEU A C 1
ATOM 656 O O . LEU A 1 82 ? 6.466 0.334 12.303 1.00 95.56 82 LEU A O 1
ATOM 660 N N . ALA A 1 83 ? 8.085 -0.671 11.111 1.00 95.81 83 ALA A N 1
ATOM 661 C CA . ALA A 1 83 ? 8.490 -1.588 12.170 1.00 95.81 83 ALA A CA 1
ATOM 662 C C . ALA A 1 83 ? 9.373 -0.911 13.231 1.00 95.81 83 ALA A C 1
ATOM 664 O O . ALA A 1 83 ? 9.209 -1.188 14.411 1.00 95.81 83 ALA A O 1
ATOM 665 N N . GLU A 1 84 ? 10.300 -0.038 12.825 1.00 96.62 84 GLU A N 1
ATOM 666 C CA . GLU A 1 84 ? 11.182 0.702 13.743 1.00 96.62 84 GLU A CA 1
ATOM 66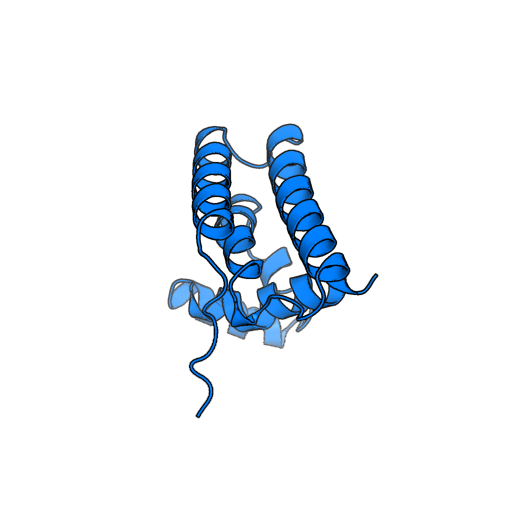7 C C . GLU A 1 84 ? 10.419 1.736 14.586 1.00 96.62 84 GLU A C 1
ATOM 669 O O . GLU A 1 84 ? 10.805 1.982 15.725 1.00 96.62 84 GLU A O 1
ATOM 674 N N . ASP A 1 85 ? 9.323 2.281 14.056 1.00 96.69 85 ASP A N 1
ATOM 675 C CA . ASP A 1 85 ? 8.444 3.229 14.751 1.00 96.69 85 ASP A CA 1
ATOM 676 C C . ASP A 1 85 ? 7.338 2.532 15.583 1.00 96.69 85 ASP A C 1
ATOM 678 O O . ASP A 1 85 ? 6.391 3.188 16.020 1.00 96.69 85 ASP A O 1
ATOM 682 N N . ASP A 1 86 ? 7.412 1.206 15.773 1.00 95.06 86 ASP A N 1
ATOM 683 C CA . ASP A 1 86 ? 6.429 0.382 16.502 1.00 95.06 86 ASP A CA 1
ATOM 684 C C . ASP A 1 86 ? 4.972 0.512 15.987 1.00 95.06 86 ASP A C 1
ATOM 686 O O . ASP A 1 86 ? 4.001 0.255 16.705 1.00 95.06 86 ASP A O 1
ATOM 690 N N . LEU A 1 87 ? 4.787 0.881 14.713 1.00 95.75 87 LEU A N 1
ATOM 691 C CA . LEU A 1 87 ? 3.462 1.034 14.091 1.00 95.75 87 LEU A CA 1
ATOM 692 C C . LEU A 1 87 ? 2.863 -0.296 13.613 1.00 95.75 87 LEU A C 1
ATOM 694 O O . LEU A 1 87 ? 1.681 -0.365 13.270 1.00 95.75 87 LEU A O 1
ATOM 698 N N . VAL A 1 88 ? 3.676 -1.349 13.560 1.00 96.69 88 VAL A N 1
ATOM 699 C CA . VAL A 1 88 ? 3.289 -2.710 13.174 1.00 96.69 88 VAL A CA 1
ATOM 700 C C . VAL A 1 88 ? 4.007 -3.711 14.070 1.00 96.69 88 VAL A C 1
ATOM 702 O O . VAL A 1 88 ? 5.121 -3.459 14.522 1.00 96.69 88 VAL A O 1
ATOM 705 N N . CYS A 1 89 ? 3.397 -4.869 14.325 1.00 96.50 89 CYS A N 1
ATOM 706 C CA . CYS A 1 89 ? 4.061 -5.880 15.144 1.00 96.50 89 CYS A CA 1
ATOM 707 C C . CYS A 1 89 ? 5.115 -6.654 14.336 1.00 96.50 89 CYS A C 1
ATOM 709 O O . CYS A 1 89 ? 5.092 -6.693 13.101 1.00 96.50 89 CYS A O 1
ATOM 711 N N . GLU A 1 90 ? 6.004 -7.363 15.034 1.00 96.00 90 GLU A N 1
ATOM 712 C CA . GLU A 1 90 ? 7.029 -8.198 14.398 1.00 96.00 90 GLU A CA 1
ATOM 713 C C . GLU A 1 90 ? 6.426 -9.235 13.427 1.00 96.00 90 GLU A C 1
ATOM 715 O O . GLU A 1 90 ? 6.995 -9.519 12.370 1.00 96.00 90 GLU A O 1
ATOM 720 N N . GLY A 1 91 ? 5.248 -9.779 13.750 1.00 97.31 91 GLY A N 1
ATOM 721 C CA . GLY A 1 91 ? 4.530 -10.714 12.883 1.00 97.31 91 GLY A CA 1
ATOM 722 C C . GLY A 1 91 ? 4.119 -10.097 11.543 1.00 97.31 91 GLY A C 1
ATOM 723 O O . GLY A 1 91 ? 4.309 -10.726 10.498 1.00 97.31 91 GLY A O 1
ATOM 724 N N . ASP A 1 92 ? 3.624 -8.858 11.559 1.00 96.88 92 ASP A N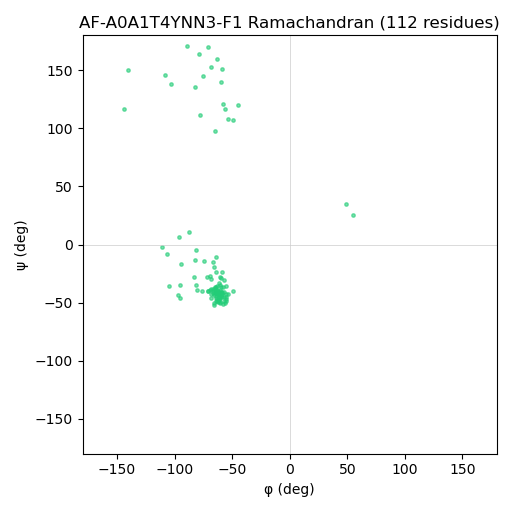 1
ATOM 725 C CA . ASP A 1 92 ? 3.239 -8.126 10.350 1.00 96.88 92 ASP A CA 1
ATOM 726 C C . ASP A 1 92 ? 4.475 -7.822 9.486 1.00 96.88 92 ASP A C 1
ATOM 728 O O . ASP A 1 92 ? 4.461 -8.057 8.274 1.00 96.88 92 ASP A O 1
ATOM 732 N N . TYR A 1 93 ? 5.581 -7.395 10.108 1.00 97.38 93 TYR A N 1
ATOM 733 C CA . TYR A 1 93 ? 6.838 -7.132 9.400 1.00 97.38 93 TYR A CA 1
ATOM 734 C C . TYR A 1 93 ? 7.445 -8.400 8.780 1.00 97.38 93 TYR A C 1
ATOM 736 O O . TYR A 1 93 ? 7.865 -8.394 7.620 1.00 97.38 93 TYR A O 1
ATOM 744 N N . ARG A 1 94 ? 7.422 -9.534 9.492 1.00 97.25 94 ARG A N 1
ATOM 745 C CA . ARG A 1 94 ? 7.868 -10.829 8.943 1.00 97.25 94 ARG A CA 1
ATOM 746 C C . ARG A 1 94 ? 7.015 -11.271 7.751 1.00 97.25 94 ARG A C 1
ATOM 748 O O . ARG A 1 94 ? 7.555 -11.790 6.770 1.00 97.25 94 ARG A O 1
ATOM 755 N N . ALA A 1 95 ? 5.698 -11.067 7.807 1.00 96.88 95 ALA A N 1
ATOM 756 C CA . ALA A 1 95 ? 4.807 -11.368 6.687 1.00 96.88 95 ALA A CA 1
ATOM 757 C C . ALA A 1 95 ? 5.111 -10.482 5.467 1.00 96.88 95 ALA A C 1
ATOM 759 O O . ALA A 1 95 ? 5.149 -10.979 4.335 1.00 96.88 95 ALA A O 1
ATOM 760 N N . PHE A 1 96 ? 5.389 -9.200 5.702 1.00 97.06 96 PHE A N 1
ATOM 761 C CA . PHE A 1 96 ? 5.824 -8.250 4.684 1.00 97.06 96 PHE A CA 1
ATOM 762 C C . PHE A 1 96 ? 7.148 -8.659 4.020 1.00 97.06 96 PHE A C 1
ATOM 764 O O . PHE A 1 96 ? 7.202 -8.753 2.793 1.00 97.06 96 PHE A O 1
ATOM 771 N N . GLU A 1 97 ? 8.183 -8.993 4.794 1.00 96.31 97 GLU A N 1
ATOM 772 C CA . GLU A 1 97 ? 9.475 -9.458 4.263 1.00 96.31 97 GLU A CA 1
ATOM 773 C C . GLU A 1 97 ? 9.317 -10.741 3.430 1.00 96.31 97 GLU A C 1
ATOM 775 O O . GLU A 1 97 ? 9.871 -10.868 2.333 1.00 96.31 97 GLU A O 1
ATOM 780 N N . ALA A 1 98 ? 8.484 -11.679 3.889 1.00 95.31 98 ALA A N 1
ATOM 781 C CA . ALA A 1 98 ? 8.177 -12.888 3.130 1.00 95.31 98 ALA A CA 1
ATOM 782 C C . ALA A 1 98 ? 7.443 -12.580 1.811 1.00 95.31 98 ALA A C 1
ATOM 784 O O . ALA A 1 98 ? 7.665 -13.250 0.798 1.00 95.31 98 ALA A O 1
ATOM 785 N N . ALA A 1 99 ? 6.552 -11.587 1.792 1.00 93.69 99 ALA A N 1
ATOM 786 C CA . ALA A 1 99 ? 5.894 -11.131 0.570 1.00 93.69 99 ALA A CA 1
ATOM 787 C C . ALA A 1 99 ? 6.885 -10.440 -0.380 1.00 93.69 99 ALA A C 1
ATOM 789 O O . ALA A 1 99 ? 6.887 -10.748 -1.574 1.00 93.69 99 ALA A O 1
ATOM 790 N N . LEU A 1 100 ? 7.778 -9.593 0.138 1.00 92.44 100 LEU A N 1
ATOM 791 C CA . LEU A 1 100 ? 8.849 -8.967 -0.636 1.00 92.44 100 LEU A CA 1
ATOM 792 C C . LEU A 1 100 ? 9.754 -9.995 -1.314 1.00 92.44 100 LEU A C 1
ATOM 794 O O . LEU A 1 100 ? 9.981 -9.907 -2.523 1.00 92.44 100 LEU A O 1
ATOM 798 N N . ALA A 1 101 ? 10.218 -11.004 -0.573 1.00 89.88 101 ALA A N 1
ATOM 799 C CA . ALA A 1 101 ? 11.084 -12.053 -1.109 1.00 89.88 101 ALA A CA 1
ATOM 800 C C . ALA A 1 101 ? 10.444 -12.785 -2.303 1.00 89.88 101 ALA A C 1
ATOM 802 O O . ALA A 1 101 ? 11.106 -13.031 -3.314 1.00 89.88 101 ALA A O 1
ATOM 803 N N . ARG A 1 102 ? 9.136 -13.071 -2.232 1.00 87.06 102 ARG A N 1
ATOM 804 C CA . ARG A 1 102 ? 8.389 -13.712 -3.330 1.00 87.06 102 ARG A CA 1
ATOM 805 C C . ARG A 1 102 ? 8.316 -12.840 -4.579 1.00 87.06 102 ARG A C 1
ATOM 807 O O . ARG A 1 102 ? 8.364 -13.367 -5.689 1.00 87.06 102 ARG A O 1
ATOM 814 N N . VAL A 1 103 ? 8.194 -11.524 -4.414 1.00 82.50 103 VAL A N 1
ATOM 815 C CA . VAL A 1 103 ? 8.145 -10.601 -5.553 1.00 82.50 103 VAL A CA 1
ATOM 816 C C . VAL A 1 103 ? 9.508 -10.502 -6.239 1.00 82.50 103 VAL A C 1
ATOM 818 O O . VAL A 1 103 ? 9.563 -10.543 -7.465 1.00 82.50 103 VAL A O 1
ATOM 821 N N . VAL A 1 104 ? 10.608 -10.466 -5.477 1.00 72.19 104 VAL A N 1
ATOM 822 C CA . VAL A 1 104 ? 11.976 -10.435 -6.037 1.00 72.19 104 VAL A CA 1
ATOM 823 C C . VAL A 1 104 ? 12.321 -11.720 -6.794 1.00 72.19 104 VAL A C 1
ATOM 825 O O . VAL A 1 104 ? 12.984 -11.670 -7.828 1.00 72.19 104 VAL A O 1
ATOM 828 N N . GLN A 1 105 ? 11.864 -12.874 -6.306 1.00 66.25 105 GLN A N 1
ATOM 829 C CA . GLN A 1 105 ? 12.135 -14.169 -6.938 1.00 66.25 105 GLN A CA 1
ATOM 830 C C . GLN A 1 105 ? 11.330 -14.411 -8.220 1.00 66.25 105 GLN A C 1
ATOM 832 O O . GLN A 1 105 ? 11.652 -15.330 -8.974 1.00 66.25 105 GLN A O 1
ATOM 837 N N . ARG A 1 106 ? 10.287 -13.619 -8.492 1.00 59.66 106 ARG A N 1
ATOM 838 C CA . ARG A 1 106 ? 9.468 -13.781 -9.695 1.00 59.66 106 ARG A CA 1
ATOM 839 C C . ARG A 1 106 ? 10.228 -13.189 -10.891 1.00 59.66 106 ARG A C 1
ATOM 841 O O . ARG A 1 106 ? 10.384 -11.968 -10.953 1.00 59.66 106 ARG A O 1
ATOM 848 N N . PRO A 1 107 ? 10.708 -13.998 -11.858 1.00 50.19 107 PRO A N 1
ATOM 849 C CA . PRO A 1 107 ? 11.346 -13.443 -13.041 1.00 50.19 107 PRO A CA 1
ATOM 850 C C . PRO A 1 107 ? 10.334 -12.548 -13.771 1.00 50.19 107 PRO A C 1
ATOM 852 O O . PRO A 1 107 ? 9.155 -12.911 -13.851 1.00 50.19 107 PRO A O 1
ATOM 855 N N . PRO A 1 108 ? 10.750 -11.388 -14.313 1.00 53.12 108 PRO A N 1
ATOM 856 C CA . PRO A 1 108 ? 9.865 -10.606 -15.158 1.00 53.12 108 PRO A CA 1
ATOM 857 C C . PRO A 1 108 ? 9.452 -11.514 -16.313 1.00 53.12 108 PRO A C 1
ATOM 859 O O . PRO A 1 108 ? 10.319 -12.036 -17.018 1.00 53.12 108 PRO A O 1
ATOM 862 N N . ASN A 1 109 ?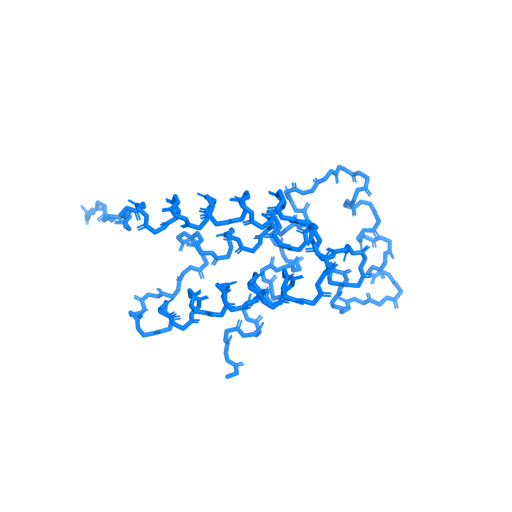 8.145 -11.749 -16.474 1.00 48.81 109 ASN A N 1
ATOM 863 C CA . ASN A 1 109 ? 7.615 -12.505 -17.601 1.00 48.81 109 ASN A CA 1
ATOM 864 C C . ASN A 1 109 ? 8.231 -11.924 -18.878 1.00 48.81 109 ASN A C 1
ATOM 866 O O . ASN A 1 109 ? 7.903 -10.807 -19.282 1.00 48.81 109 ASN A O 1
ATOM 870 N N . ARG A 1 110 ? 9.162 -12.659 -19.498 1.00 46.50 110 ARG A N 1
ATOM 871 C CA . ARG A 1 110 ? 9.633 -12.344 -20.843 1.0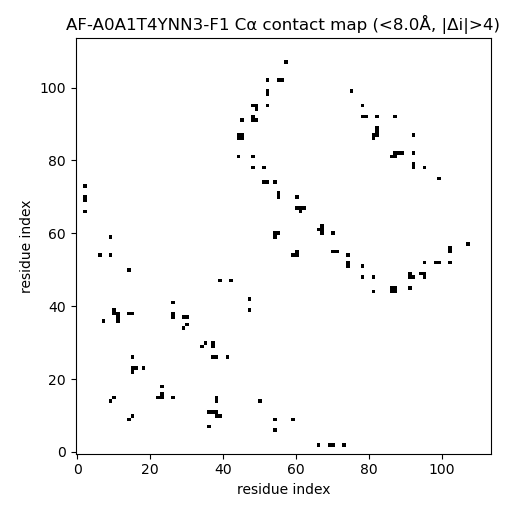0 46.50 110 ARG A CA 1
ATOM 872 C C . ARG A 1 110 ? 8.425 -12.552 -21.735 1.00 46.50 110 ARG A C 1
ATOM 874 O O . ARG A 1 110 ? 8.086 -13.688 -22.058 1.00 46.50 110 ARG A O 1
ATOM 881 N N . GLY A 1 111 ? 7.744 -11.453 -22.053 1.00 43.22 111 GLY A N 1
ATOM 882 C CA . GLY A 1 111 ? 6.661 -11.433 -23.019 1.00 43.22 111 GLY A CA 1
ATOM 883 C C . GLY A 1 111 ? 7.089 -12.235 -24.240 1.00 43.22 111 GLY A C 1
ATOM 884 O O . GLY A 1 111 ? 8.125 -11.965 -24.850 1.00 43.22 111 GLY A O 1
ATOM 885 N N . ARG A 1 112 ? 6.312 -13.276 -24.530 1.00 45.50 112 ARG A N 1
ATOM 886 C CA . ARG A 1 112 ? 6.396 -14.071 -25.747 1.00 45.50 112 ARG A CA 1
ATOM 887 C C . ARG A 1 112 ? 6.302 -13.074 -26.904 1.00 45.50 112 ARG A C 1
ATOM 889 O O . ARG A 1 112 ? 5.247 -12.475 -27.094 1.00 45.50 112 ARG A O 1
ATOM 896 N N . ARG A 1 113 ? 7.416 -12.834 -27.605 1.00 47.28 113 ARG A N 1
ATOM 897 C CA . ARG A 1 113 ? 7.402 -12.078 -28.862 1.00 47.28 113 ARG A CA 1
ATOM 898 C C . ARG A 1 113 ? 6.428 -12.810 -29.791 1.00 47.28 113 ARG A C 1
ATOM 900 O O . ARG A 1 113 ? 6.628 -13.999 -30.038 1.00 47.28 113 ARG A O 1
ATOM 907 N N . ARG A 1 114 ? 5.340 -12.140 -30.170 1.00 51.34 114 ARG A N 1
ATOM 908 C CA . ARG A 1 114 ? 4.554 -12.509 -31.348 1.00 51.34 114 ARG A CA 1
ATOM 909 C C . ARG A 1 114 ? 5.224 -11.897 -32.564 1.00 51.34 114 ARG A C 1
ATOM 911 O O . ARG A 1 114 ? 5.770 -10.782 -32.399 1.00 51.34 114 ARG A O 1
#

Mean predicted aligned error: 5.51 Å

Organism: NCBI:txid110935

Secondary structure (DSSP, 8-state):
-HHHHHHHHHHHHTSGGGS-HHHHHHHHHHHHH--SSHHHHHS-HHHHHHHGGGGGSGGGS-SSHHHHHHHHHHHHHHHHHHHHTTSS-HHHHHHHHHHHHHHHHS--------